Protein AF-U9UL49-F1 (afdb_monomer_lite)

Sequence (127 aa):
LDVIEPEIINSLPDLFRDSLTVFKIRDETNYTDLYNYVLFLDYALDDESQLRNAKDTIEEIVNKLTHLHGRIVDMRAAFMERTKAKDLIQRLYMRLYYVTSHRRGKVQTSILSYKNNQMDVDKEENR

Foldseek 3Di:
DPPPPPPVLLCLLVVVLVVLVVDDDDPPDDLQVLQVSLVVVLVSPVPLVSLQVVLVSLVSLLVSLVVVLVPQDDDPPPCVSSVSSSVSSVVRSVVSCCSHVVPPPPPVVVVVVVVVVVVVVVVVVVD

Organism: Rhizophagus irregularis (strain DAOM 181602 / DAOM 197198 / MUCL 43194) (NCBI:txid747089)

Secondary structure (DSSP, 8-state):
------THHHHHHHHHHHHGGG----TT--HHHHHHHHHHHHHHT--HHHHTT-HHHHHHHHHHHHHHHHH----SSS-HHHHHHHHHHHHHHHHHHHHHS-GGGTHHHHHHHHHHHHHHHHHHTT-

pLDDT: mean 73.34, std 16.03, range [36.97, 95.19]

Structure (mmCIF, N/CA/C/O backbone):
data_AF-U9UL49-F1
#
_entry.id   AF-U9UL49-F1
#
loop_
_atom_site.group_PDB
_atom_site.id
_atom_site.type_symbol
_atom_site.label_atom_id
_atom_site.label_alt_id
_atom_site.label_comp_id
_atom_site.label_asym_id
_atom_site.label_entity_id
_atom_site.label_seq_id
_atom_site.pdbx_PDB_ins_code
_atom_site.Cartn_x
_atom_site.Cartn_y
_atom_site.Cartn_z
_atom_site.occupancy
_atom_site.B_iso_or_equiv
_atom_site.auth_seq_id
_atom_site.auth_comp_id
_atom_site.auth_asym_id
_atom_site.auth_atom_id
_atom_site.pdbx_PDB_model_num
ATOM 1 N N . LEU A 1 1 ? 11.377 -20.313 -28.689 1.00 36.97 1 LEU A N 1
ATOM 2 C CA . LEU A 1 1 ? 10.061 -19.879 -28.182 1.00 36.97 1 LEU A CA 1
ATOM 3 C C . LEU A 1 1 ? 10.334 -18.601 -27.427 1.00 36.97 1 LEU A C 1
ATOM 5 O O . LEU A 1 1 ? 10.742 -18.669 -26.275 1.00 36.97 1 LEU A O 1
ATOM 9 N N . ASP A 1 2 ? 10.253 -17.478 -28.135 1.00 40.22 2 ASP A N 1
ATOM 10 C CA . ASP A 1 2 ? 10.326 -16.161 -27.515 1.00 40.22 2 ASP A CA 1
ATOM 11 C C . ASP A 1 2 ? 9.147 -16.058 -26.555 1.00 40.22 2 ASP A C 1
ATOM 13 O O . ASP A 1 2 ? 7.985 -16.080 -26.968 1.00 40.22 2 ASP A O 1
ATOM 17 N N . VAL A 1 3 ? 9.447 -16.063 -25.259 1.00 46.91 3 VAL A N 1
ATOM 18 C CA . VAL A 1 3 ? 8.469 -15.720 -24.236 1.00 46.91 3 VAL A CA 1
ATOM 19 C C . VAL A 1 3 ? 8.257 -14.225 -24.409 1.00 46.91 3 VAL A C 1
ATOM 21 O O . VAL A 1 3 ? 9.074 -13.427 -23.967 1.00 46.91 3 VAL A O 1
ATOM 24 N N . ILE A 1 4 ? 7.215 -13.864 -25.155 1.00 46.62 4 ILE A N 1
ATOM 25 C CA . ILE A 1 4 ? 6.703 -12.499 -25.235 1.00 46.62 4 ILE A CA 1
ATOM 26 C C . ILE A 1 4 ? 6.442 -12.094 -23.784 1.00 46.62 4 ILE A C 1
ATOM 28 O O . ILE A 1 4 ? 5.518 -12.627 -23.165 1.00 46.62 4 ILE A O 1
ATOM 32 N N . GLU A 1 5 ? 7.301 -11.244 -23.215 1.00 49.06 5 GLU A N 1
ATOM 33 C CA . GLU A 1 5 ? 7.044 -10.636 -21.911 1.00 49.06 5 GLU A CA 1
ATOM 34 C C . GLU A 1 5 ? 5.655 -9.999 -21.999 1.00 49.06 5 GLU A C 1
ATOM 36 O O . GLU A 1 5 ? 5.428 -9.152 -22.869 1.00 49.06 5 GLU A O 1
ATOM 41 N N . PRO A 1 6 ? 4.677 -10.466 -21.208 1.00 42.62 6 PRO A N 1
ATOM 42 C CA . PRO A 1 6 ? 3.305 -10.059 -21.419 1.00 42.62 6 PRO A CA 1
ATOM 43 C C . PRO A 1 6 ? 3.194 -8.563 -21.125 1.00 42.62 6 PRO A C 1
ATOM 45 O O . PRO A 1 6 ? 3.428 -8.138 -19.997 1.00 42.62 6 PRO A O 1
ATOM 48 N N . GLU A 1 7 ? 2.771 -7.776 -22.119 1.00 47.88 7 GLU A N 1
ATOM 49 C CA . GLU A 1 7 ? 2.472 -6.333 -22.007 1.00 47.88 7 GLU A CA 1
ATOM 50 C C . GLU A 1 7 ? 1.549 -5.994 -20.816 1.00 47.88 7 GLU A C 1
ATOM 52 O O . GLU A 1 7 ? 1.520 -4.862 -20.336 1.00 47.88 7 GLU A O 1
ATOM 57 N N . ILE A 1 8 ? 0.849 -7.003 -20.285 1.00 48.41 8 ILE A N 1
ATOM 58 C CA . ILE A 1 8 ? 0.061 -6.996 -19.046 1.00 48.41 8 ILE A CA 1
ATOM 59 C C . ILE A 1 8 ? 0.865 -6.441 -17.855 1.00 48.41 8 ILE A C 1
ATOM 61 O O . ILE A 1 8 ? 0.320 -5.701 -17.037 1.00 48.41 8 ILE A O 1
ATOM 65 N N . ILE A 1 9 ? 2.161 -6.743 -17.777 1.00 47.62 9 ILE A N 1
ATOM 66 C CA . ILE A 1 9 ? 3.060 -6.318 -16.698 1.00 47.62 9 ILE A CA 1
ATOM 67 C C . ILE A 1 9 ? 3.209 -4.796 -16.625 1.00 47.62 9 ILE A C 1
ATOM 69 O O . ILE A 1 9 ? 3.150 -4.225 -15.539 1.00 47.62 9 ILE A O 1
ATOM 73 N N . ASN A 1 10 ? 3.317 -4.123 -17.771 1.00 49.75 10 ASN A N 1
ATOM 74 C CA . ASN A 1 10 ? 3.452 -2.666 -17.798 1.00 49.75 10 ASN A CA 1
ATOM 75 C C . ASN A 1 10 ? 2.154 -1.961 -17.367 1.00 49.75 10 ASN A C 1
ATOM 77 O O . ASN A 1 10 ? 2.203 -0.825 -16.911 1.00 49.75 10 ASN A O 1
ATOM 81 N N . SER A 1 11 ? 1.007 -2.648 -17.453 1.00 59.12 11 SER A N 1
ATOM 82 C CA . SER A 1 11 ? -0.309 -2.129 -17.045 1.00 59.12 11 SER A CA 1
ATOM 83 C C . SER A 1 11 ? -0.710 -2.463 -15.602 1.00 59.12 11 SER A C 1
ATOM 85 O O . SER A 1 11 ? -1.640 -1.863 -15.065 1.00 59.12 11 SER A O 1
ATOM 87 N N . LEU A 1 12 ? -0.026 -3.414 -14.955 1.00 62.16 12 LEU A N 1
ATOM 88 C CA . LEU A 1 12 ? -0.336 -3.857 -13.591 1.00 62.16 12 LEU A CA 1
ATOM 89 C C . LEU A 1 12 ? -0.183 -2.723 -12.563 1.00 62.16 12 LEU A C 1
ATOM 91 O O . LEU A 1 12 ? -1.126 -2.496 -11.804 1.00 62.16 12 LEU A O 1
ATOM 95 N N . PRO A 1 13 ? 0.925 -1.955 -12.548 1.00 62.09 13 PRO A N 1
ATOM 96 C CA . PRO A 1 13 ? 1.056 -0.799 -11.666 1.00 62.09 13 PRO A CA 1
ATOM 97 C C . PRO A 1 13 ? -0.077 0.222 -11.851 1.00 62.09 13 PRO A C 1
ATOM 99 O O . PRO A 1 13 ? -0.607 0.735 -10.864 1.00 62.09 13 PRO A O 1
ATOM 102 N N . ASP A 1 14 ? -0.496 0.479 -13.093 1.00 65.62 14 ASP A N 1
ATOM 103 C CA . ASP A 1 14 ? -1.562 1.441 -13.403 1.00 65.62 14 ASP A CA 1
ATOM 104 C C . ASP A 1 14 ? -2.941 0.936 -12.953 1.00 65.62 14 ASP A C 1
ATOM 106 O O . ASP A 1 14 ? -3.730 1.691 -12.379 1.00 65.62 14 ASP A O 1
ATOM 110 N N . LEU A 1 15 ? -3.210 -0.364 -13.113 1.00 66.12 15 LEU A N 1
ATOM 111 C CA . LEU A 1 15 ? -4.405 -1.013 -12.575 1.00 66.12 15 L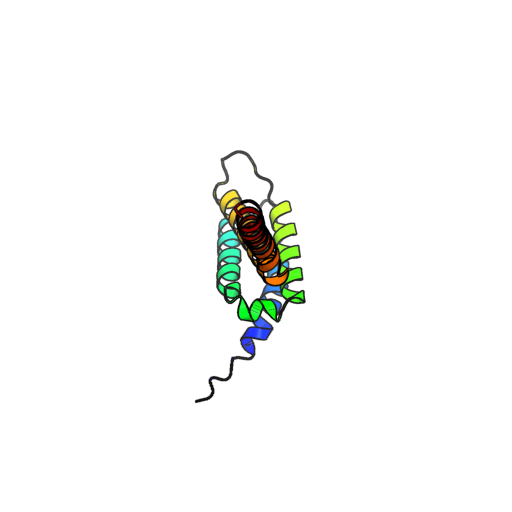EU A CA 1
ATOM 112 C C . LEU A 1 15 ? -4.472 -0.856 -11.047 1.00 66.12 15 LEU A C 1
ATOM 114 O O . LEU A 1 15 ? -5.520 -0.517 -10.487 1.00 66.12 15 LEU A O 1
ATOM 118 N N . PHE A 1 16 ? -3.339 -1.050 -10.366 1.00 64.56 16 PHE A N 1
ATOM 119 C CA . PHE A 1 16 ? -3.267 -0.930 -8.913 1.00 64.56 16 PHE A CA 1
ATOM 120 C C . PHE A 1 16 ? -3.387 0.503 -8.414 1.00 64.56 16 PHE A C 1
ATOM 122 O O . PHE A 1 16 ? -4.071 0.750 -7.411 1.00 64.56 16 PHE A O 1
ATOM 129 N N . ARG A 1 17 ? -2.781 1.454 -9.133 1.00 63.00 17 ARG A N 1
ATOM 130 C CA . ARG A 1 17 ? -2.944 2.887 -8.887 1.00 63.00 17 ARG A CA 1
ATOM 131 C C . ARG A 1 17 ? -4.424 3.238 -8.799 1.00 63.00 17 ARG A C 1
ATOM 133 O O . ARG A 1 17 ? -4.830 3.906 -7.841 1.00 63.00 17 ARG A O 1
ATOM 140 N N . ASP A 1 18 ? -5.219 2.811 -9.770 1.00 65.88 18 ASP A N 1
ATOM 141 C CA . ASP A 1 18 ? -6.630 3.181 -9.847 1.00 65.88 18 ASP A CA 1
ATOM 142 C C . ASP A 1 18 ? -7.435 2.501 -8.734 1.00 65.88 18 ASP A C 1
ATOM 144 O O . ASP A 1 18 ? -8.233 3.155 -8.058 1.00 65.88 18 ASP A O 1
ATOM 148 N N . SER A 1 19 ? -7.139 1.240 -8.417 1.00 63.50 19 SER A N 1
ATOM 149 C CA . SER A 1 19 ? -7.826 0.523 -7.338 1.00 63.50 19 SER A CA 1
ATOM 150 C C . SER A 1 19 ? -7.512 1.033 -5.921 1.00 63.50 19 SER A C 1
ATOM 152 O O . SER A 1 19 ? -8.365 0.945 -5.040 1.00 63.50 19 SER A O 1
ATOM 154 N N . LEU A 1 20 ? -6.363 1.680 -5.690 1.00 62.50 20 LEU A N 1
ATOM 155 C CA . LEU A 1 20 ? -6.063 2.316 -4.398 1.00 62.50 20 LEU A CA 1
ATOM 156 C C . LEU A 1 20 ? -6.936 3.548 -4.105 1.00 62.50 20 LEU A C 1
ATOM 158 O O . LEU A 1 20 ? -7.063 3.943 -2.947 1.00 62.50 20 LEU A O 1
ATOM 162 N N . THR A 1 21 ? -7.580 4.146 -5.117 1.00 60.81 21 THR A N 1
ATOM 163 C CA . THR A 1 21 ? -8.535 5.255 -4.904 1.00 60.81 21 THR A CA 1
ATOM 164 C C . THR A 1 21 ? -9.817 4.813 -4.189 1.00 60.81 21 THR A C 1
ATOM 166 O O . THR A 1 21 ? -10.536 5.646 -3.630 1.00 60.81 21 THR A O 1
ATOM 169 N N . VAL A 1 22 ? -10.080 3.502 -4.160 1.00 58.47 22 VAL A N 1
ATOM 170 C CA . VAL A 1 22 ? -11.254 2.897 -3.522 1.00 58.47 22 VAL A CA 1
ATOM 171 C C . VAL A 1 22 ? -11.144 2.927 -1.991 1.00 58.47 22 VAL A C 1
ATOM 173 O O . VAL A 1 22 ? -12.160 3.022 -1.300 1.00 58.47 22 VAL A O 1
ATOM 176 N N . PHE A 1 23 ? -9.930 2.924 -1.429 1.00 63.03 23 PHE A N 1
ATOM 177 C CA . PHE A 1 23 ? -9.739 2.817 0.019 1.00 63.03 23 PHE A CA 1
ATOM 178 C C . PHE A 1 23 ? -9.803 4.177 0.712 1.00 63.03 23 PHE A C 1
ATOM 180 O O . PHE A 1 23 ? -8.815 4.893 0.860 1.00 63.03 23 PHE A O 1
ATOM 187 N N . LYS A 1 24 ? -10.998 4.518 1.199 1.00 67.88 24 LYS A N 1
ATOM 188 C CA . LYS A 1 24 ? -11.205 5.612 2.155 1.00 67.88 24 LYS A CA 1
ATOM 189 C C . LYS A 1 24 ? -11.330 5.025 3.559 1.00 67.88 24 LYS A C 1
ATOM 191 O O . LYS A 1 24 ? -12.277 4.292 3.818 1.00 67.88 24 LYS A O 1
ATOM 196 N N . ILE A 1 25 ? -10.411 5.373 4.464 1.00 71.81 25 ILE A N 1
ATOM 197 C CA . ILE A 1 25 ? -10.507 4.979 5.880 1.00 71.81 25 ILE A CA 1
ATOM 198 C C . ILE A 1 25 ? -11.677 5.720 6.534 1.00 71.81 25 ILE A C 1
ATOM 200 O O . ILE A 1 25 ? -11.639 6.946 6.681 1.00 71.81 25 ILE A O 1
ATOM 204 N N . ARG A 1 26 ? -12.686 4.955 6.938 1.00 75.62 26 ARG A N 1
ATOM 205 C CA . ARG A 1 26 ? -13.880 5.365 7.691 1.00 75.62 26 ARG A CA 1
ATOM 206 C C . ARG A 1 26 ? -14.027 4.540 8.974 1.00 75.62 26 ARG A C 1
ATOM 208 O O . ARG A 1 26 ? -13.272 3.585 9.172 1.00 75.62 26 ARG A O 1
ATOM 215 N N . ASP A 1 27 ? -14.986 4.881 9.825 1.00 71.50 27 ASP A N 1
ATOM 216 C CA . ASP A 1 27 ? -15.207 4.178 11.097 1.00 71.50 27 ASP A CA 1
ATOM 217 C C . ASP A 1 27 ? -15.618 2.711 10.877 1.00 71.50 27 ASP A C 1
ATOM 219 O O . ASP A 1 27 ? -15.221 1.829 11.634 1.00 71.50 27 ASP A O 1
ATOM 223 N N . GLU A 1 28 ? -16.315 2.435 9.774 1.00 77.12 28 GLU A N 1
ATOM 224 C CA . GLU A 1 28 ? -16.758 1.114 9.325 1.00 77.12 28 GLU A CA 1
ATOM 225 C C . GLU A 1 28 ? -15.701 0.307 8.542 1.00 77.12 28 GLU A C 1
ATOM 227 O O . GLU A 1 28 ? -16.017 -0.735 7.968 1.00 77.12 28 GLU A O 1
ATOM 232 N N . THR A 1 29 ? -14.448 0.774 8.470 1.00 81.88 29 THR A N 1
ATOM 233 C CA . THR A 1 29 ? -13.410 0.093 7.674 1.00 81.88 29 THR A CA 1
ATOM 234 C C . THR A 1 29 ? -13.148 -1.315 8.199 1.00 81.88 29 THR A C 1
ATOM 236 O O . THR A 1 29 ? -12.720 -1.494 9.342 1.00 81.88 29 THR A O 1
ATOM 239 N N . ASN A 1 30 ? -13.293 -2.316 7.329 1.00 86.56 30 ASN A N 1
ATOM 240 C CA . ASN A 1 30 ? -12.823 -3.664 7.609 1.00 86.56 30 ASN A CA 1
ATOM 241 C C . ASN A 1 30 ? -11.301 -3.744 7.407 1.00 86.56 30 ASN A C 1
ATOM 243 O O . ASN A 1 30 ? -10.797 -3.808 6.284 1.00 86.56 30 ASN A O 1
ATOM 247 N N . TYR A 1 31 ? -10.555 -3.740 8.511 1.00 87.94 31 TYR A N 1
ATOM 248 C CA . TYR A 1 31 ? -9.093 -3.793 8.479 1.00 87.94 31 TYR A CA 1
ATOM 249 C C . TYR A 1 31 ? -8.533 -5.143 8.015 1.00 87.94 31 TYR A C 1
ATOM 251 O O . TYR A 1 31 ? -7.406 -5.184 7.526 1.00 87.94 31 TYR A O 1
ATOM 259 N N . THR A 1 32 ? -9.312 -6.223 8.100 1.00 89.75 32 THR A N 1
ATOM 260 C CA . THR A 1 32 ? -8.936 -7.527 7.535 1.00 89.75 32 THR A CA 1
ATOM 261 C C . THR A 1 32 ? -8.944 -7.476 6.010 1.00 89.75 32 THR A C 1
ATOM 263 O O . THR A 1 32 ? -7.987 -7.916 5.375 1.00 89.75 32 THR A O 1
ATOM 266 N N . ASP A 1 33 ? -9.977 -6.877 5.415 1.00 87.25 33 ASP A N 1
ATOM 267 C CA . ASP A 1 33 ? -10.065 -6.729 3.957 1.00 87.25 33 ASP A CA 1
ATOM 268 C C . ASP A 1 33 ? -8.979 -5.790 3.439 1.00 87.25 33 ASP A C 1
ATOM 270 O O . ASP A 1 33 ? -8.321 -6.086 2.443 1.00 87.25 33 ASP A O 1
ATOM 274 N N . LEU A 1 34 ? -8.734 -4.691 4.161 1.00 88.25 34 LEU A N 1
ATOM 275 C CA . LEU A 1 34 ? -7.632 -3.788 3.851 1.00 88.25 34 LEU A CA 1
ATOM 276 C C . LEU A 1 34 ? -6.281 -4.513 3.900 1.00 88.25 34 LEU A C 1
ATOM 278 O O . LEU A 1 34 ? -5.476 -4.358 2.986 1.00 88.25 34 LEU A O 1
ATOM 282 N N . TYR A 1 35 ? -6.034 -5.319 4.936 1.00 91.12 35 TYR A N 1
ATOM 283 C CA . TYR A 1 35 ? -4.818 -6.124 5.034 1.00 91.12 35 TYR A CA 1
ATOM 284 C C . TYR A 1 35 ? -4.673 -7.068 3.836 1.00 91.12 35 TYR A C 1
ATOM 286 O O . TYR A 1 35 ? -3.633 -7.058 3.184 1.00 91.12 35 TYR A O 1
ATOM 294 N N . ASN A 1 36 ? -5.714 -7.837 3.507 1.00 90.06 36 ASN A N 1
ATOM 295 C CA . ASN A 1 36 ? -5.688 -8.791 2.393 1.00 90.06 36 ASN A CA 1
ATOM 296 C C . ASN A 1 36 ? -5.449 -8.101 1.049 1.00 90.06 36 ASN A C 1
ATOM 298 O O . ASN A 1 36 ? -4.706 -8.603 0.209 1.00 90.06 36 ASN A O 1
ATOM 302 N N . TYR A 1 37 ? -6.053 -6.933 0.856 1.00 88.00 37 TYR A N 1
ATOM 303 C CA . TYR A 1 37 ? -5.867 -6.152 -0.352 1.00 88.00 37 TYR A CA 1
ATOM 304 C C . TYR A 1 37 ? -4.428 -5.633 -0.483 1.00 88.00 37 TYR A C 1
ATOM 306 O O . TYR A 1 37 ? -3.806 -5.774 -1.534 1.00 88.00 37 TYR A O 1
ATOM 314 N N . VAL A 1 38 ? -3.869 -5.074 0.594 1.00 89.81 38 VAL A N 1
ATOM 315 C CA . VAL A 1 38 ? -2.475 -4.604 0.606 1.00 89.81 38 VAL A CA 1
ATOM 316 C C . VAL A 1 38 ? -1.511 -5.779 0.442 1.00 89.81 38 VAL A C 1
ATOM 318 O O . VAL A 1 38 ? -0.499 -5.636 -0.231 1.00 89.81 38 VAL A O 1
ATOM 321 N N . LEU A 1 39 ? -1.837 -6.950 0.993 1.00 91.88 39 LEU A N 1
ATOM 322 C CA . LEU A 1 39 ? -1.057 -8.171 0.810 1.00 91.88 39 LEU A CA 1
ATOM 323 C C . LEU A 1 39 ? -1.061 -8.619 -0.655 1.00 91.88 39 LEU A C 1
ATOM 325 O O . LEU A 1 39 ? -0.020 -8.975 -1.195 1.00 91.88 39 LEU A O 1
ATOM 329 N N . PHE A 1 40 ? -2.212 -8.563 -1.324 1.00 89.00 40 PHE A N 1
ATOM 330 C CA . PHE A 1 40 ? -2.296 -8.854 -2.752 1.00 89.00 40 PHE A CA 1
ATOM 331 C C . PHE A 1 40 ? -1.457 -7.875 -3.583 1.00 89.00 40 PHE A C 1
ATOM 333 O O . PHE A 1 40 ? -0.724 -8.295 -4.476 1.00 89.00 40 PHE A O 1
ATOM 340 N N . LEU A 1 41 ? -1.515 -6.583 -3.252 1.00 86.94 41 LEU A N 1
ATOM 341 C CA . LEU A 1 41 ? -0.679 -5.563 -3.881 1.00 86.94 41 LEU A CA 1
ATOM 342 C C . LEU A 1 41 ? 0.818 -5.828 -3.648 1.00 86.94 41 LEU A C 1
ATOM 344 O O . LEU A 1 41 ? 1.615 -5.685 -4.569 1.00 86.94 41 LEU A O 1
ATOM 348 N N . ASP A 1 42 ? 1.195 -6.234 -2.436 1.00 90.19 42 ASP A N 1
ATOM 349 C CA . ASP A 1 42 ? 2.568 -6.586 -2.072 1.00 90.19 42 ASP A CA 1
ATOM 350 C C . ASP A 1 42 ? 3.108 -7.729 -2.943 1.00 90.19 42 ASP A C 1
ATOM 352 O O . ASP A 1 42 ? 4.190 -7.600 -3.517 1.00 90.19 42 ASP A O 1
ATOM 356 N N . TYR A 1 43 ? 2.314 -8.790 -3.123 1.00 88.50 43 TYR A N 1
ATOM 357 C CA . TYR A 1 43 ? 2.641 -9.901 -4.020 1.00 88.50 43 TYR A CA 1
ATOM 358 C C . TYR A 1 43 ? 2.723 -9.480 -5.487 1.00 88.50 43 TYR A C 1
ATOM 360 O O . TYR A 1 43 ? 3.613 -9.919 -6.211 1.00 88.50 43 TYR A O 1
ATOM 368 N N . ALA A 1 44 ? 1.797 -8.641 -5.945 1.00 84.75 44 ALA A N 1
ATOM 369 C CA . ALA A 1 44 ? 1.770 -8.218 -7.339 1.00 84.75 44 ALA A CA 1
ATOM 370 C C . ALA A 1 44 ? 2.930 -7.274 -7.698 1.00 84.75 44 ALA A C 1
ATOM 372 O O . ALA A 1 44 ? 3.330 -7.202 -8.857 1.00 84.75 44 ALA A O 1
ATOM 373 N N . LEU A 1 45 ? 3.485 -6.572 -6.706 1.00 85.94 45 LEU A N 1
ATOM 374 C CA . LEU A 1 45 ? 4.628 -5.670 -6.845 1.00 85.94 45 LEU A CA 1
ATOM 375 C C . LEU A 1 45 ? 5.929 -6.296 -6.317 1.00 85.94 45 LEU A C 1
ATOM 377 O O . LEU A 1 45 ? 6.772 -5.581 -5.772 1.00 85.94 45 LEU A O 1
ATOM 381 N N . ASP A 1 46 ? 6.085 -7.618 -6.391 1.00 86.00 46 ASP A N 1
ATOM 382 C CA . ASP A 1 46 ? 7.285 -8.293 -5.875 1.00 86.00 46 ASP A CA 1
ATOM 383 C C . ASP A 1 46 ? 8.459 -8.287 -6.874 1.00 86.00 46 ASP A C 1
ATOM 385 O O . ASP A 1 46 ? 9.624 -8.306 -6.475 1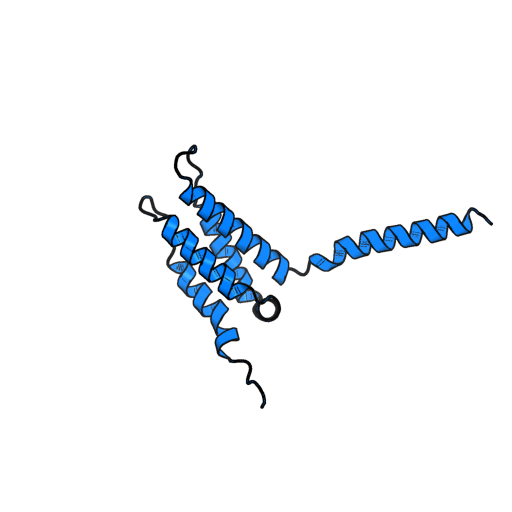.00 86.00 46 ASP A O 1
ATOM 389 N N . ASP A 1 47 ? 8.181 -8.173 -8.178 1.00 84.19 47 ASP A N 1
ATOM 390 C CA . ASP A 1 47 ? 9.221 -8.122 -9.212 1.00 84.19 47 ASP A CA 1
ATOM 391 C C . ASP A 1 47 ? 9.871 -6.730 -9.313 1.00 84.19 47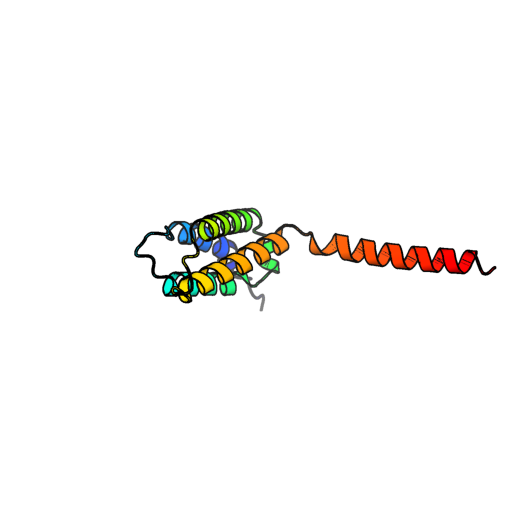 ASP A C 1
ATOM 393 O O . ASP A 1 47 ? 9.440 -5.857 -10.072 1.00 84.19 47 ASP A O 1
ATOM 397 N N . GLU A 1 48 ? 10.967 -6.530 -8.574 1.00 83.12 48 GLU A N 1
ATOM 398 C CA . GLU A 1 48 ? 11.733 -5.276 -8.574 1.00 83.12 48 GLU A CA 1
ATOM 399 C C . GLU A 1 48 ? 12.209 -4.821 -9.964 1.00 83.12 48 GLU A C 1
ATOM 401 O O . GLU A 1 48 ? 12.438 -3.622 -10.155 1.00 83.12 48 GLU A O 1
ATOM 406 N N . SER A 1 49 ? 12.413 -5.734 -10.919 1.00 80.44 49 SER A N 1
ATOM 407 C CA . SER A 1 49 ? 12.915 -5.370 -12.249 1.00 80.44 49 SER A CA 1
ATOM 408 C C . SER A 1 49 ? 11.884 -4.540 -13.019 1.00 80.44 49 SER A C 1
ATOM 410 O O . SER A 1 49 ? 12.226 -3.504 -13.593 1.00 80.44 49 SER A O 1
ATOM 412 N N . GLN A 1 50 ? 10.609 -4.918 -12.911 1.00 78.12 50 GLN A N 1
ATOM 413 C CA . GLN A 1 50 ? 9.476 -4.227 -13.523 1.00 78.12 50 GLN A CA 1
ATOM 414 C C . GLN A 1 50 ? 9.211 -2.882 -12.839 1.00 78.12 50 GLN A C 1
ATOM 416 O O . GLN A 1 50 ? 9.012 -1.862 -13.502 1.00 78.12 50 GLN A O 1
ATOM 421 N N . LEU A 1 51 ? 9.304 -2.841 -11.505 1.00 81.31 51 LEU A N 1
ATOM 422 C CA . LEU A 1 51 ? 9.082 -1.617 -10.725 1.00 81.31 51 LEU A CA 1
ATOM 423 C C . LEU A 1 51 ? 10.055 -0.488 -11.089 1.00 81.31 51 LEU A C 1
ATOM 425 O O . LEU A 1 51 ? 9.698 0.689 -11.029 1.00 81.31 51 LEU A O 1
ATOM 429 N N . ARG A 1 52 ? 11.294 -0.824 -11.469 1.00 80.06 52 ARG A N 1
ATOM 430 C CA . ARG A 1 52 ? 12.316 0.170 -11.845 1.00 80.06 52 ARG A CA 1
ATOM 431 C C . ARG A 1 52 ? 11.964 0.931 -13.120 1.00 80.06 52 ARG A C 1
ATOM 433 O O . ARG A 1 52 ? 12.415 2.070 -13.259 1.00 80.06 52 ARG A O 1
ATOM 440 N N . ASN A 1 53 ? 11.172 0.324 -14.002 1.00 80.50 53 ASN A N 1
ATOM 441 C CA . ASN A 1 53 ? 10.726 0.924 -15.257 1.00 80.50 53 ASN A CA 1
ATOM 442 C C . ASN A 1 53 ? 9.444 1.760 -15.080 1.00 80.50 53 ASN A C 1
ATOM 444 O O . ASN A 1 53 ? 9.202 2.663 -15.873 1.00 80.50 53 ASN A O 1
ATOM 448 N N . ALA A 1 54 ? 8.676 1.528 -1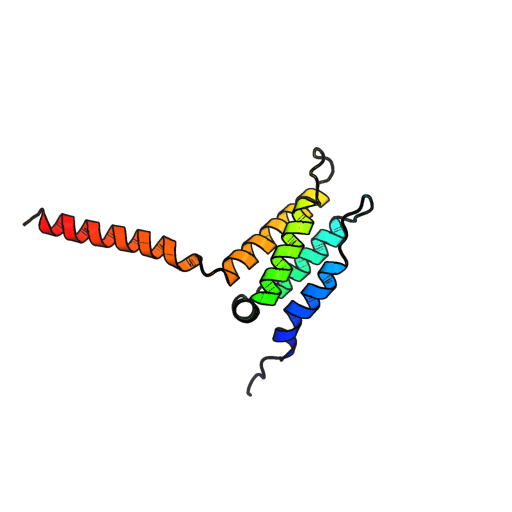4.010 1.00 81.62 54 ALA A N 1
ATOM 449 C CA . ALA A 1 54 ? 7.396 2.186 -13.726 1.00 81.62 54 ALA A CA 1
ATOM 450 C C . ALA A 1 54 ? 7.482 3.239 -12.597 1.00 81.62 54 ALA A C 1
ATOM 452 O O . ALA A 1 54 ? 6.601 3.319 -11.743 1.00 81.62 54 ALA A O 1
ATOM 453 N N . LYS A 1 55 ? 8.563 4.033 -12.545 1.00 81.88 55 LYS A N 1
ATOM 454 C CA . LYS A 1 55 ? 8.868 4.922 -11.400 1.00 81.88 55 LYS A CA 1
ATOM 455 C C . LYS A 1 55 ? 7.721 5.850 -11.005 1.00 81.88 55 LYS A C 1
ATOM 457 O O . LYS A 1 55 ? 7.411 5.911 -9.818 1.00 81.88 55 LYS A O 1
ATOM 462 N N . ASP A 1 56 ? 7.108 6.521 -11.975 1.00 82.94 56 ASP A N 1
ATOM 463 C CA . ASP A 1 56 ? 6.047 7.503 -11.725 1.00 82.94 56 ASP A CA 1
ATOM 464 C C . ASP A 1 56 ? 4.821 6.825 -11.095 1.00 82.94 56 ASP A C 1
ATOM 466 O O . ASP A 1 56 ? 4.321 7.260 -10.057 1.00 82.94 56 ASP A O 1
ATOM 470 N N . THR A 1 57 ? 4.405 5.676 -11.638 1.00 82.81 57 THR A N 1
ATOM 471 C CA . THR A 1 57 ? 3.296 4.890 -11.085 1.00 82.81 57 THR A CA 1
ATOM 472 C C . THR A 1 57 ? 3.607 4.376 -9.676 1.00 82.81 57 THR A C 1
ATOM 474 O O . THR A 1 57 ? 2.748 4.408 -8.791 1.00 82.81 57 THR A O 1
ATOM 477 N N . ILE A 1 58 ? 4.843 3.933 -9.419 1.00 85.69 58 ILE A N 1
ATOM 478 C CA . ILE A 1 58 ? 5.249 3.490 -8.079 1.00 85.69 58 ILE A CA 1
ATOM 479 C C . ILE A 1 58 ? 5.287 4.654 -7.085 1.00 85.69 58 ILE A C 1
ATOM 481 O O . ILE A 1 58 ? 4.876 4.478 -5.938 1.00 85.69 58 ILE A O 1
ATOM 485 N N . GLU A 1 59 ? 5.725 5.842 -7.495 1.00 86.62 59 GLU A N 1
ATOM 486 C CA . GLU A 1 59 ? 5.691 7.038 -6.650 1.00 86.62 59 GLU A CA 1
ATOM 487 C C . GLU A 1 59 ? 4.252 7.406 -6.258 1.00 86.62 59 GLU A C 1
ATOM 489 O O . GLU A 1 59 ? 3.969 7.668 -5.085 1.00 86.62 59 GLU A O 1
ATOM 494 N N . GLU A 1 60 ? 3.308 7.331 -7.195 1.00 85.12 60 GLU A N 1
ATOM 495 C CA . GLU A 1 60 ? 1.888 7.538 -6.905 1.00 85.12 60 GLU A CA 1
ATOM 496 C C . GLU A 1 60 ? 1.323 6.493 -5.932 1.00 85.12 60 GLU A C 1
ATOM 498 O O . GLU A 1 60 ? 0.583 6.845 -5.005 1.00 85.12 60 GLU A O 1
ATOM 503 N N . ILE A 1 61 ? 1.687 5.217 -6.096 1.00 86.62 61 ILE A N 1
ATOM 504 C CA . ILE A 1 61 ? 1.309 4.140 -5.169 1.00 86.62 61 ILE A CA 1
ATOM 505 C C . ILE A 1 61 ? 1.886 4.407 -3.772 1.00 86.62 61 ILE A C 1
ATOM 507 O O . ILE A 1 61 ? 1.155 4.325 -2.783 1.00 86.62 61 ILE A O 1
ATOM 511 N N . VAL A 1 62 ? 3.164 4.787 -3.671 1.00 90.12 62 VAL A N 1
ATOM 512 C CA . VAL A 1 62 ? 3.822 5.138 -2.401 1.00 90.12 62 VAL A CA 1
ATOM 513 C C . VAL A 1 62 ? 3.110 6.303 -1.718 1.00 90.12 62 VAL A C 1
ATOM 515 O O . VAL A 1 62 ? 2.823 6.225 -0.520 1.00 90.12 62 VAL A O 1
ATOM 518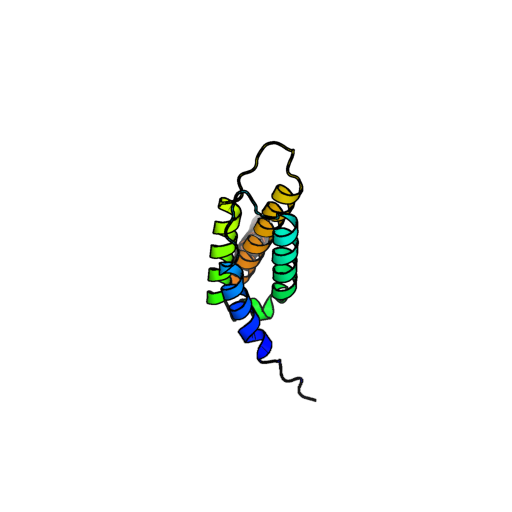 N N . ASN A 1 63 ? 2.765 7.355 -2.460 1.00 88.75 63 ASN A N 1
ATOM 519 C CA . ASN A 1 63 ? 2.042 8.509 -1.927 1.00 88.75 63 ASN A CA 1
ATOM 520 C C . ASN A 1 63 ? 0.661 8.110 -1.384 1.00 88.75 63 ASN A C 1
ATOM 522 O O . ASN A 1 63 ? 0.287 8.506 -0.275 1.00 88.75 63 ASN A O 1
ATOM 526 N N . LYS A 1 64 ? -0.074 7.262 -2.115 1.00 87.31 64 LYS A N 1
ATOM 527 C CA . LYS A 1 64 ? -1.378 6.734 -1.682 1.00 87.31 64 LYS A CA 1
ATOM 528 C C . LYS A 1 64 ? -1.264 5.872 -0.425 1.00 87.31 64 LYS A C 1
ATOM 530 O O . LYS A 1 64 ? -2.023 6.080 0.520 1.00 87.31 64 LYS A O 1
ATOM 535 N N . LEU A 1 65 ? -0.300 4.953 -0.373 1.00 90.31 65 LEU A N 1
ATOM 536 C CA . LEU A 1 65 ? -0.059 4.102 0.797 1.00 90.31 65 LEU A CA 1
ATOM 537 C C . LEU A 1 65 ? 0.377 4.918 2.021 1.00 90.31 65 LEU A C 1
ATOM 539 O O . LEU A 1 65 ? -0.091 4.661 3.127 1.00 90.31 65 LEU A O 1
ATOM 543 N N . THR A 1 66 ? 1.212 5.942 1.830 1.00 90.69 66 THR A N 1
ATOM 544 C CA . THR A 1 66 ? 1.646 6.847 2.907 1.00 90.69 66 THR A CA 1
ATOM 545 C C . THR A 1 66 ? 0.464 7.628 3.479 1.00 90.69 66 THR A C 1
ATOM 547 O O . THR A 1 66 ? 0.300 7.716 4.699 1.00 90.69 66 THR A O 1
ATOM 550 N N . HIS A 1 67 ? -0.407 8.147 2.607 1.00 88.62 67 HIS A N 1
ATOM 551 C CA . HIS A 1 67 ? -1.640 8.807 3.026 1.00 88.62 67 HIS A CA 1
ATOM 552 C C . HIS A 1 67 ? -2.553 7.850 3.804 1.00 88.62 67 HIS A C 1
ATOM 554 O O . HIS A 1 67 ? -3.048 8.194 4.880 1.00 88.62 67 HIS A O 1
ATOM 560 N N . LEU A 1 68 ? -2.735 6.630 3.290 1.00 87.88 68 LEU A N 1
ATOM 561 C CA . LEU A 1 68 ? -3.558 5.602 3.917 1.00 87.88 68 LEU A CA 1
ATOM 562 C C . LEU A 1 68 ? -3.027 5.223 5.303 1.00 87.88 68 LEU A C 1
ATOM 564 O O . LEU A 1 68 ? -3.790 5.204 6.263 1.00 87.88 68 LEU A O 1
ATOM 568 N N . HIS A 1 69 ? -1.718 5.013 5.429 1.00 90.75 69 HIS A N 1
ATOM 569 C CA . HIS A 1 69 ? -1.047 4.743 6.697 1.00 90.75 69 HIS A CA 1
ATOM 570 C C . HIS A 1 69 ? -1.289 5.854 7.730 1.00 90.75 69 HIS A C 1
ATOM 572 O O . HIS A 1 69 ? -1.674 5.570 8.865 1.00 90.75 69 HIS A O 1
ATOM 578 N N . GLY A 1 70 ? -1.122 7.124 7.336 1.00 87.38 70 GLY A N 1
ATOM 579 C CA . GLY A 1 70 ? -1.328 8.276 8.223 1.00 87.38 70 GLY A CA 1
ATOM 580 C C . GLY A 1 70 ? -2.774 8.436 8.707 1.00 87.38 70 GLY A C 1
ATOM 581 O O . GLY A 1 70 ? -3.011 8.969 9.790 1.00 87.38 70 GLY A O 1
ATOM 582 N N . ARG A 1 71 ? -3.748 7.939 7.937 1.00 87.06 71 ARG A N 1
ATOM 583 C CA . ARG A 1 71 ? -5.172 7.923 8.306 1.00 87.06 71 ARG A CA 1
ATOM 584 C C . ARG A 1 71 ? -5.523 6.852 9.340 1.00 87.06 71 ARG A C 1
ATOM 586 O O . ARG A 1 71 ? -6.560 6.971 9.993 1.00 87.06 71 ARG A O 1
ATOM 593 N N . ILE A 1 72 ? -4.704 5.812 9.490 1.00 86.75 72 ILE A N 1
ATOM 594 C CA . ILE A 1 72 ? -4.944 4.743 10.460 1.00 86.75 72 ILE A CA 1
ATOM 595 C C . ILE A 1 72 ? -4.413 5.190 11.826 1.00 86.75 72 ILE A C 1
ATOM 597 O O . ILE A 1 72 ? -3.225 5.081 12.135 1.00 86.75 72 ILE A O 1
ATOM 601 N N . VAL A 1 73 ? -5.317 5.706 12.658 1.00 79.56 73 VAL A N 1
ATOM 602 C CA . VAL A 1 73 ? -5.011 6.080 14.045 1.00 79.56 73 VAL A CA 1
ATOM 603 C C . VAL A 1 73 ? -4.948 4.822 14.907 1.00 79.56 73 VAL A C 1
ATOM 605 O O . VAL A 1 73 ? -5.904 4.037 14.928 1.00 79.56 73 VAL A O 1
ATOM 608 N N . ASP A 1 74 ? -3.845 4.648 15.635 1.00 65.25 74 ASP A N 1
ATOM 609 C CA . ASP A 1 74 ? -3.704 3.570 16.611 1.00 65.25 74 ASP A CA 1
ATOM 610 C C . ASP A 1 74 ? -4.538 3.912 17.845 1.00 65.25 74 ASP A C 1
ATOM 612 O O . ASP A 1 74 ? -4.241 4.854 18.580 1.00 65.25 74 ASP A O 1
ATOM 616 N N . MET A 1 75 ? -5.606 3.152 18.076 1.00 55.34 75 MET A N 1
ATOM 617 C CA . MET A 1 75 ? -6.332 3.192 19.341 1.00 55.34 75 MET A CA 1
ATOM 618 C C . MET A 1 75 ? -5.850 2.019 20.196 1.00 55.34 75 MET A C 1
ATOM 620 O O . MET A 1 75 ? -5.670 0.918 19.678 1.00 55.34 75 MET A O 1
ATOM 624 N N . ARG A 1 76 ? -5.600 2.277 21.489 1.00 53.06 76 ARG A N 1
ATOM 625 C CA . ARG A 1 76 ? -5.074 1.330 22.497 1.00 53.06 76 ARG A CA 1
ATOM 626 C C . ARG A 1 76 ? -5.462 -0.130 22.215 1.00 53.06 76 ARG A C 1
ATOM 628 O O . ARG A 1 76 ? -6.644 -0.420 22.307 1.00 53.06 76 ARG A O 1
ATOM 635 N N . ALA A 1 77 ? -4.470 -0.991 21.949 1.00 55.91 77 ALA A N 1
ATOM 636 C CA . ALA A 1 77 ? -4.383 -2.469 22.037 1.00 55.91 77 ALA A CA 1
ATOM 637 C C . ALA A 1 77 ? -5.562 -3.391 21.611 1.00 55.91 77 ALA A C 1
ATOM 639 O O . ALA A 1 77 ? -5.347 -4.590 21.470 1.00 55.91 77 ALA A O 1
ATOM 640 N N . ALA A 1 78 ? -6.775 -2.892 21.384 1.00 57.81 78 ALA A N 1
ATOM 641 C CA . ALA A 1 78 ? -7.994 -3.666 21.150 1.00 57.81 78 ALA A CA 1
ATOM 642 C C . ALA A 1 78 ? -8.300 -3.900 19.657 1.00 57.81 78 ALA A C 1
ATOM 644 O O . ALA A 1 78 ? -9.298 -4.535 19.338 1.00 57.81 78 ALA A O 1
ATOM 645 N N . PHE A 1 79 ? -7.451 -3.414 18.742 1.00 72.94 79 PHE A N 1
ATOM 646 C CA . PHE A 1 79 ? -7.643 -3.532 17.290 1.00 72.94 79 PHE A CA 1
ATOM 647 C C . PHE A 1 79 ? -6.388 -4.101 16.610 1.00 72.94 79 PHE A C 1
ATOM 649 O O . PHE A 1 79 ? -5.671 -3.395 15.901 1.00 72.94 79 PHE A O 1
ATOM 656 N N . MET A 1 80 ? -6.114 -5.387 16.839 1.00 83.31 80 MET A N 1
ATOM 657 C CA . MET A 1 80 ? -4.937 -6.091 16.308 1.00 83.31 80 MET A CA 1
ATOM 658 C C . MET A 1 80 ? -4.877 -6.055 14.770 1.00 83.31 80 MET A C 1
ATOM 660 O O . MET A 1 80 ? -3.817 -5.883 14.175 1.00 83.31 80 MET A O 1
ATOM 664 N N . GLU A 1 81 ? -6.022 -6.181 14.112 1.00 86.25 81 GLU A N 1
ATOM 665 C CA . GLU A 1 81 ? -6.205 -6.201 12.659 1.00 86.25 81 GLU A CA 1
ATOM 666 C C . GLU A 1 81 ? -5.830 -4.851 12.049 1.00 86.25 81 GLU A C 1
ATOM 668 O O . GLU A 1 81 ? -5.176 -4.786 11.009 1.00 86.25 81 GLU A O 1
ATOM 673 N N . ARG A 1 82 ? -6.177 -3.763 12.745 1.00 87.19 82 ARG A N 1
ATOM 674 C CA . ARG A 1 82 ? -5.804 -2.402 12.360 1.00 87.19 82 ARG A CA 1
ATOM 675 C C . ARG A 1 82 ? -4.290 -2.224 12.389 1.00 87.19 82 ARG A C 1
ATOM 677 O O . ARG A 1 82 ? -3.729 -1.727 11.415 1.00 87.19 82 ARG A O 1
ATOM 684 N N . THR A 1 83 ? -3.639 -2.657 13.468 1.00 88.75 83 THR A N 1
ATOM 685 C CA . THR A 1 83 ? -2.175 -2.609 13.592 1.00 88.75 83 THR A CA 1
ATOM 686 C C . THR A 1 83 ? -1.504 -3.455 12.512 1.00 88.75 83 THR A C 1
ATOM 688 O O . THR A 1 83 ? -0.607 -2.970 11.833 1.00 88.75 83 THR A O 1
ATOM 691 N N . LYS A 1 84 ? -1.992 -4.676 12.262 1.00 91.00 84 LYS A N 1
ATOM 692 C CA . LYS A 1 84 ? -1.476 -5.542 11.187 1.00 91.00 84 LYS A CA 1
ATOM 693 C C . LYS A 1 84 ? -1.568 -4.886 9.810 1.00 91.00 84 LYS A C 1
ATOM 695 O O . LYS A 1 84 ? -0.594 -4.913 9.060 1.00 91.00 84 LYS A O 1
ATOM 700 N N . ALA A 1 85 ? -2.721 -4.304 9.476 1.00 91.19 85 ALA A N 1
ATOM 701 C CA . ALA A 1 85 ? -2.917 -3.597 8.212 1.00 91.19 85 ALA A CA 1
ATOM 702 C C . ALA A 1 85 ? -1.957 -2.409 8.090 1.00 91.19 85 ALA A C 1
ATOM 704 O O . ALA A 1 85 ? -1.290 -2.252 7.069 1.00 91.19 85 ALA A O 1
ATOM 705 N N . LYS A 1 86 ? -1.838 -1.609 9.153 1.00 91.44 86 LYS A N 1
ATOM 706 C CA . LYS A 1 86 ? -0.946 -0.451 9.203 1.00 91.44 86 LYS A CA 1
ATOM 707 C C . LYS A 1 86 ? 0.521 -0.841 9.004 1.00 91.44 86 LYS A C 1
ATOM 709 O O . LYS A 1 86 ? 1.183 -0.267 8.141 1.00 91.44 86 LYS A O 1
ATOM 714 N N . ASP A 1 87 ? 0.992 -1.862 9.713 1.00 93.06 87 ASP A N 1
ATOM 715 C CA . ASP A 1 87 ? 2.358 -2.378 9.594 1.00 93.06 87 ASP A CA 1
ATOM 716 C C . ASP A 1 87 ? 2.665 -2.912 8.192 1.00 93.06 87 ASP A C 1
ATOM 718 O O . ASP A 1 87 ? 3.786 -2.769 7.697 1.00 93.06 87 ASP A O 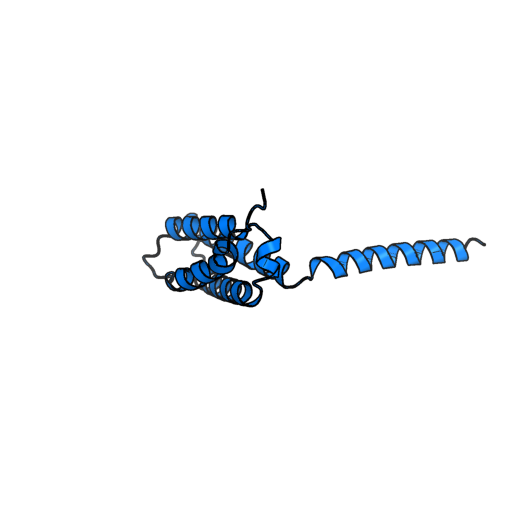1
ATOM 722 N N . LEU A 1 88 ? 1.694 -3.572 7.553 1.00 94.62 88 LEU A N 1
ATOM 723 C CA . LEU A 1 88 ? 1.863 -4.085 6.196 1.00 94.62 88 LEU A CA 1
ATOM 724 C C . LEU A 1 88 ? 1.947 -2.939 5.182 1.00 94.62 88 LEU A C 1
ATOM 726 O O . LEU A 1 88 ? 2.865 -2.920 4.364 1.00 94.62 88 LEU A O 1
ATOM 730 N N . ILE A 1 89 ? 1.052 -1.950 5.283 1.00 93.81 89 ILE A N 1
ATOM 731 C CA . ILE A 1 89 ? 1.089 -0.739 4.450 1.00 93.81 89 ILE A CA 1
ATOM 732 C C . ILE A 1 89 ? 2.445 -0.047 4.601 1.00 93.81 89 ILE A C 1
ATOM 734 O O . ILE A 1 89 ? 3.058 0.323 3.597 1.00 93.81 89 ILE A O 1
ATOM 738 N N . GLN A 1 90 ? 2.932 0.081 5.840 1.00 94.81 90 GLN A N 1
ATOM 739 C CA . GLN A 1 90 ? 4.227 0.686 6.125 1.00 94.81 90 GLN A CA 1
ATOM 740 C C . GLN A 1 90 ? 5.381 -0.040 5.447 1.00 94.81 90 GLN A C 1
ATOM 742 O O . GLN A 1 90 ? 6.219 0.586 4.796 1.00 94.81 90 GLN A O 1
ATOM 747 N N . ARG A 1 91 ? 5.426 -1.366 5.582 1.00 95.19 91 ARG A N 1
ATOM 748 C CA . ARG A 1 91 ? 6.462 -2.182 4.945 1.00 95.19 91 ARG A CA 1
ATOM 749 C C . ARG A 1 91 ? 6.433 -2.054 3.427 1.00 95.19 91 ARG A C 1
ATOM 751 O O . ARG A 1 91 ? 7.492 -1.855 2.830 1.00 95.19 91 ARG A O 1
ATOM 758 N N . LEU A 1 92 ? 5.246 -2.102 2.827 1.00 93.69 92 LEU A N 1
ATOM 759 C CA . LEU A 1 92 ? 5.093 -2.027 1.380 1.00 93.69 92 LEU A CA 1
ATOM 760 C C . LEU A 1 92 ? 5.571 -0.681 0.825 1.00 93.69 92 LEU A C 1
ATOM 762 O O . LEU A 1 92 ? 6.434 -0.665 -0.053 1.00 93.69 92 LEU A O 1
ATOM 766 N N . TYR A 1 93 ? 5.088 0.454 1.348 1.00 92.50 93 TYR A N 1
ATOM 767 C CA . TYR A 1 93 ? 5.502 1.750 0.793 1.00 92.50 93 TYR A CA 1
ATOM 768 C C . TYR A 1 93 ? 6.998 2.011 0.998 1.00 92.50 93 TYR A C 1
ATOM 770 O O . TYR A 1 93 ? 7.641 2.589 0.124 1.00 92.50 93 TYR A O 1
ATOM 778 N N . MET A 1 94 ? 7.581 1.551 2.114 1.00 92.56 94 MET A N 1
ATOM 779 C CA . MET A 1 94 ? 9.021 1.666 2.357 1.00 92.56 94 MET A CA 1
ATOM 780 C C . MET A 1 94 ? 9.822 0.833 1.354 1.00 92.56 94 MET A C 1
ATOM 782 O O . MET A 1 94 ? 10.804 1.330 0.800 1.00 92.56 94 MET A O 1
ATOM 786 N N . ARG A 1 95 ? 9.403 -0.411 1.078 1.00 91.88 95 ARG A N 1
ATOM 787 C CA . ARG A 1 95 ? 10.038 -1.264 0.062 1.00 91.88 95 ARG A CA 1
ATOM 788 C C . ARG A 1 95 ? 10.025 -0.573 -1.298 1.00 91.88 95 ARG A C 1
ATOM 790 O O . ARG A 1 95 ? 11.085 -0.380 -1.890 1.00 91.88 95 ARG A O 1
ATOM 797 N N . LEU A 1 96 ? 8.846 -0.148 -1.745 1.00 89.88 96 LEU A N 1
ATOM 798 C CA . LEU A 1 96 ? 8.656 0.521 -3.032 1.00 89.88 96 LEU A CA 1
ATOM 799 C C . LEU A 1 96 ? 9.499 1.797 -3.146 1.00 89.88 96 LEU A C 1
ATOM 801 O O . LEU A 1 96 ? 10.185 1.991 -4.150 1.00 89.88 96 LEU A O 1
ATOM 805 N N . TYR A 1 97 ? 9.536 2.613 -2.088 1.00 89.69 97 TYR A N 1
ATOM 806 C CA . TYR A 1 97 ? 10.377 3.807 -2.028 1.00 89.69 97 TYR A CA 1
ATOM 807 C C . TYR A 1 97 ? 11.859 3.483 -2.259 1.00 89.69 97 TYR A C 1
ATOM 809 O O . TYR A 1 97 ? 12.537 4.181 -3.012 1.00 89.69 97 TYR A O 1
ATOM 817 N N . TYR A 1 98 ? 12.396 2.422 -1.647 1.00 86.75 98 TYR A N 1
ATOM 818 C CA . TYR A 1 98 ? 13.807 2.055 -1.818 1.00 86.75 98 TYR A CA 1
ATOM 819 C C . TYR A 1 98 ? 14.127 1.429 -3.177 1.00 86.75 98 TYR A C 1
ATOM 821 O O . TYR A 1 98 ? 15.240 1.622 -3.677 1.00 86.75 98 TYR A O 1
ATOM 829 N N . VAL A 1 99 ? 13.176 0.709 -3.777 1.00 84.00 99 VAL A N 1
ATOM 830 C CA . VAL A 1 99 ? 13.330 0.136 -5.122 1.00 84.00 99 VAL A CA 1
ATOM 831 C C . VAL A 1 99 ? 13.477 1.250 -6.164 1.00 84.00 99 VAL A C 1
ATOM 833 O O . VAL A 1 99 ? 14.385 1.197 -6.997 1.00 84.00 99 VAL A O 1
ATOM 836 N N . THR A 1 100 ? 12.664 2.307 -6.077 1.00 77.50 100 THR A N 1
ATOM 837 C CA . THR A 1 100 ? 12.691 3.416 -7.046 1.00 77.50 100 THR A CA 1
ATOM 838 C C . THR A 1 100 ? 13.822 4.416 -6.792 1.00 77.50 100 THR A C 1
ATOM 840 O O . THR A 1 100 ? 14.465 4.878 -7.741 1.00 77.50 100 THR A O 1
ATOM 843 N N . SER A 1 101 ? 14.143 4.713 -5.528 1.00 74.56 101 SER A N 1
ATOM 844 C CA . SER A 1 101 ? 15.086 5.784 -5.157 1.00 74.56 101 SER A CA 1
ATOM 845 C C . SER A 1 101 ? 16.582 5.442 -5.292 1.00 74.56 101 SER A C 1
ATOM 847 O O . SER A 1 101 ? 17.424 6.299 -5.025 1.00 74.56 101 SER A O 1
ATOM 849 N N . HIS A 1 102 ? 16.957 4.230 -5.728 1.00 61.44 102 HIS A N 1
ATOM 850 C CA . HIS A 1 102 ? 18.350 3.818 -6.016 1.00 61.44 102 HIS A CA 1
ATOM 851 C C . HIS A 1 102 ? 19.375 4.044 -4.876 1.00 61.44 102 HIS A C 1
ATOM 853 O O . HIS A 1 102 ? 20.587 3.946 -5.084 1.00 61.44 102 HIS A O 1
ATOM 859 N N . ARG A 1 103 ? 18.945 4.291 -3.631 1.00 53.53 103 ARG A N 1
ATOM 860 C CA . ARG A 1 103 ? 19.870 4.598 -2.520 1.00 53.53 103 ARG A CA 1
ATOM 861 C C . ARG A 1 103 ? 20.612 3.390 -1.947 1.00 53.53 103 ARG A C 1
ATOM 863 O O . ARG A 1 103 ? 21.471 3.566 -1.086 1.00 53.53 103 ARG A O 1
ATOM 870 N N . ARG A 1 104 ? 20.349 2.176 -2.438 1.00 50.03 104 ARG A N 1
ATOM 871 C CA . ARG A 1 104 ? 21.013 0.953 -1.955 1.00 50.03 104 ARG A CA 1
ATOM 872 C C . ARG A 1 104 ? 22.516 0.880 -2.285 1.00 50.03 104 ARG A C 1
ATOM 874 O O . ARG A 1 104 ? 23.221 0.118 -1.641 1.00 50.03 104 ARG A O 1
ATOM 881 N N . GLY A 1 105 ? 23.028 1.706 -3.206 1.00 48.06 105 GLY A N 1
ATOM 882 C CA . GLY A 1 105 ? 24.406 1.600 -3.717 1.00 48.06 105 GLY A CA 1
ATOM 883 C C . GLY A 1 105 ? 25.419 2.674 -3.295 1.00 48.06 105 GLY A C 1
ATOM 884 O O . GLY A 1 105 ? 26.531 2.647 -3.803 1.00 48.06 105 GLY A O 1
ATOM 885 N N . LYS A 1 106 ? 25.093 3.644 -2.425 1.00 49.47 106 LYS A N 1
ATOM 886 C CA . LYS A 1 106 ? 26.079 4.679 -2.013 1.00 49.47 106 LYS A CA 1
ATOM 887 C C . LYS A 1 106 ? 26.676 4.468 -0.622 1.00 49.47 106 LYS A C 1
ATOM 889 O O . LYS A 1 106 ? 27.816 4.854 -0.396 1.00 49.47 106 LYS A O 1
ATOM 894 N N . VAL A 1 107 ? 25.939 3.831 0.290 1.00 52.78 107 VAL A N 1
ATOM 895 C CA . VAL A 1 107 ? 26.376 3.663 1.689 1.00 52.78 107 VAL A CA 1
ATOM 896 C C . VAL A 1 107 ? 27.352 2.491 1.856 1.00 52.78 107 VAL A C 1
ATOM 898 O O . VAL A 1 107 ? 28.276 2.576 2.654 1.00 52.78 107 VAL A O 1
ATOM 901 N N . GLN A 1 108 ? 27.212 1.408 1.082 1.00 51.34 108 GLN A N 1
ATOM 902 C CA . GLN A 1 108 ? 28.198 0.314 1.116 1.00 51.34 108 GLN A CA 1
ATOM 903 C C . GLN A 1 108 ? 29.517 0.706 0.443 1.00 51.34 108 GLN A C 1
ATOM 905 O O . GLN A 1 108 ? 30.585 0.349 0.934 1.00 51.34 108 GLN A O 1
ATOM 910 N N . THR A 1 109 ? 29.454 1.490 -0.633 1.00 52.16 109 THR A N 1
ATOM 911 C CA . THR A 1 109 ? 30.631 1.955 -1.379 1.00 52.16 109 THR A CA 1
ATOM 912 C C . THR A 1 109 ? 31.489 2.897 -0.547 1.00 52.16 109 THR A C 1
ATOM 914 O O . THR A 1 109 ? 32.707 2.785 -0.599 1.00 52.16 109 THR A O 1
ATOM 917 N N . SER A 1 110 ? 30.880 3.763 0.275 1.00 57.44 110 SER A N 1
ATOM 918 C CA . SER A 1 110 ? 31.635 4.617 1.195 1.00 57.44 110 SER A CA 1
ATOM 919 C C . SER A 1 110 ? 32.338 3.798 2.282 1.00 57.44 110 SER A C 1
ATOM 921 O O . SER A 1 110 ? 33.522 3.999 2.526 1.00 57.44 110 SER A O 1
ATOM 923 N N . ILE A 1 111 ? 31.662 2.817 2.890 1.00 59.66 111 ILE A N 1
ATOM 924 C CA . ILE A 1 111 ? 32.267 1.942 3.913 1.00 59.66 111 ILE A CA 1
ATOM 925 C C . ILE A 1 111 ? 33.433 1.123 3.330 1.00 59.66 111 ILE A C 1
ATOM 927 O O . ILE A 1 111 ? 34.483 1.007 3.962 1.00 59.66 111 ILE A O 1
ATOM 931 N N . LEU A 1 112 ? 33.281 0.597 2.111 1.00 58.97 112 LEU A N 1
ATOM 932 C CA . LEU A 1 112 ? 34.349 -0.111 1.398 1.00 58.97 112 LEU A CA 1
ATOM 933 C C . LEU A 1 112 ? 35.506 0.821 0.999 1.00 58.97 112 LEU A C 1
ATOM 935 O O . LEU A 1 112 ? 36.663 0.428 1.136 1.00 58.97 112 LEU A O 1
ATOM 939 N N . SER A 1 113 ? 35.228 2.063 0.578 1.00 58.78 113 SER A N 1
ATOM 940 C CA . SER A 1 113 ? 36.279 3.032 0.234 1.00 58.78 113 SER A CA 1
ATOM 941 C C . SER A 1 113 ? 37.074 3.505 1.452 1.00 58.78 113 SER A C 1
ATOM 943 O O . SER A 1 113 ? 38.283 3.684 1.354 1.00 58.78 113 SER A O 1
ATOM 945 N N . TYR A 1 114 ? 36.430 3.657 2.616 1.00 59.34 114 TYR A N 1
ATOM 946 C CA . TYR A 1 114 ? 37.139 3.992 3.857 1.00 59.34 114 TYR A CA 1
ATOM 947 C C . TYR A 1 114 ? 38.074 2.863 4.303 1.00 59.34 114 TYR A C 1
ATOM 949 O O . TYR A 1 114 ? 39.191 3.126 4.741 1.00 59.34 114 TYR A O 1
ATOM 957 N N . LYS A 1 115 ? 37.649 1.603 4.153 1.00 58.16 115 LYS A N 1
ATOM 958 C CA . LYS A 1 115 ? 38.448 0.445 4.571 1.00 58.16 115 LYS A CA 1
ATOM 959 C C . LYS A 1 115 ? 39.700 0.245 3.708 1.00 58.16 115 LYS A C 1
ATOM 961 O O . LYS A 1 115 ? 40.738 -0.130 4.242 1.00 58.16 115 LYS A O 1
ATOM 966 N N . ASN A 1 116 ? 39.616 0.537 2.409 1.00 58.50 116 ASN A N 1
ATOM 967 C CA . ASN A 1 116 ? 40.767 0.451 1.506 1.00 58.50 116 ASN A CA 1
ATOM 968 C C . ASN A 1 116 ? 41.794 1.563 1.765 1.00 58.50 116 ASN A C 1
ATOM 970 O O . ASN A 1 116 ? 42.981 1.269 1.835 1.00 58.50 116 ASN A O 1
ATOM 974 N N . ASN A 1 117 ? 41.354 2.803 2.004 1.00 59.31 117 ASN A N 1
ATOM 975 C CA . ASN A 1 117 ? 42.281 3.901 2.295 1.00 59.31 117 ASN A CA 1
ATOM 976 C C . ASN A 1 117 ? 43.050 3.699 3.612 1.00 59.31 117 ASN A C 1
ATOM 978 O O . ASN A 1 117 ? 44.226 4.034 3.675 1.00 59.31 117 ASN A O 1
ATOM 982 N N . GLN A 1 118 ? 42.428 3.117 4.643 1.00 62.00 118 GLN A N 1
ATOM 983 C CA . GLN A 1 118 ? 43.120 2.816 5.904 1.00 62.00 118 GLN A CA 1
ATOM 984 C C . GLN A 1 118 ? 44.243 1.782 5.703 1.00 62.00 118 GLN A C 1
ATOM 986 O O . GLN A 1 118 ? 45.344 1.956 6.208 1.00 62.00 118 GLN A O 1
ATOM 991 N N . MET A 1 119 ? 43.999 0.743 4.895 1.00 58.88 119 MET A N 1
ATOM 992 C CA . MET A 1 119 ? 44.993 -0.304 4.621 1.00 58.88 119 MET A CA 1
ATOM 993 C C . MET A 1 119 ? 46.205 0.183 3.822 1.00 58.88 119 MET A C 1
ATOM 995 O O . MET A 1 119 ? 47.261 -0.443 3.902 1.00 58.88 119 MET A O 1
ATOM 999 N N . ASP A 1 120 ? 46.055 1.231 3.015 1.00 59.56 120 ASP A N 1
ATOM 1000 C CA . ASP A 1 120 ? 47.162 1.789 2.238 1.00 59.56 120 ASP A CA 1
ATOM 1001 C C . ASP A 1 120 ? 47.981 2.797 3.059 1.00 59.56 120 ASP A C 1
ATOM 1003 O O . ASP A 1 120 ? 49.207 2.779 2.967 1.00 59.56 120 ASP A O 1
ATOM 1007 N N . VAL A 1 121 ? 47.341 3.557 3.957 1.00 60.75 121 VAL A N 1
ATOM 1008 C CA . VAL A 1 121 ? 48.028 4.417 4.942 1.00 60.75 121 VAL A CA 1
ATOM 1009 C C . VAL A 1 121 ? 48.839 3.579 5.941 1.00 60.75 121 VAL A C 1
ATOM 1011 O O . VAL A 1 121 ? 50.020 3.846 6.153 1.00 60.75 121 VAL A O 1
ATOM 1014 N N . ASP A 1 122 ? 48.269 2.490 6.468 1.00 60.47 122 ASP A N 1
ATOM 1015 C CA . ASP A 1 122 ? 48.955 1.610 7.430 1.00 60.47 122 ASP A CA 1
ATOM 1016 C C . ASP A 1 122 ? 50.160 0.859 6.803 1.00 60.47 122 ASP A C 1
ATOM 1018 O O . ASP A 1 122 ? 51.068 0.408 7.510 1.00 60.47 122 ASP A O 1
ATOM 1022 N N . LYS A 1 123 ? 50.189 0.701 5.468 1.00 60.06 123 LYS A N 1
ATOM 1023 C CA . LYS A 1 123 ? 51.336 0.141 4.720 1.00 60.06 123 LYS A CA 1
ATOM 1024 C C . LYS A 1 123 ? 52.437 1.168 4.461 1.00 60.06 123 LYS A C 1
ATOM 1026 O O . LYS A 1 123 ? 53.590 0.764 4.312 1.00 60.06 123 LYS A O 1
ATOM 1031 N N . GLU A 1 124 ? 52.091 2.449 4.360 1.00 58.94 124 GLU A N 1
ATOM 1032 C CA . GLU A 1 124 ? 53.049 3.547 4.193 1.00 58.94 124 GLU A CA 1
ATOM 1033 C C . GLU A 1 124 ? 53.742 3.906 5.512 1.00 58.94 124 GLU A C 1
ATOM 1035 O O . GLU A 1 124 ? 54.934 4.186 5.495 1.00 58.94 124 GLU A O 1
ATOM 1040 N N . GLU A 1 125 ? 53.054 3.806 6.654 1.00 57.19 125 GLU A N 1
ATOM 1041 C CA . GLU A 1 125 ? 53.649 4.069 7.978 1.00 57.19 125 GLU A CA 1
ATOM 1042 C C . GLU A 1 125 ? 54.590 2.957 8.486 1.00 57.19 125 GLU A C 1
ATOM 1044 O O . GLU A 1 125 ? 55.368 3.182 9.410 1.00 57.19 125 GLU A O 1
ATOM 1049 N N . ASN A 1 126 ? 54.551 1.760 7.888 1.00 55.88 126 ASN A N 1
ATOM 1050 C CA . ASN A 1 126 ? 55.385 0.607 8.269 1.00 55.88 126 ASN A CA 1
ATOM 1051 C C . ASN A 1 126 ? 56.591 0.364 7.332 1.00 55.88 126 ASN A C 1
ATOM 1053 O O . ASN A 1 126 ? 57.131 -0.747 7.295 1.00 55.88 126 ASN A O 1
ATOM 1057 N N . ARG A 1 127 ? 57.009 1.373 6.559 1.00 51.22 127 ARG A N 1
ATOM 1058 C CA . ARG A 1 127 ? 58.253 1.381 5.766 1.00 51.22 127 ARG A CA 1
ATOM 1059 C C . ARG A 1 127 ? 59.238 2.403 6.311 1.00 51.22 127 ARG A C 1
ATOM 1061 O O . ARG A 1 127 ? 60.448 2.092 6.256 1.00 51.22 127 ARG A O 1
#

Radius of gyration: 21.04 Å; chains: 1; bounding box: 75×29×51 Å